Protein AF-A0A8H5FSC4-F1 (afdb_monomer_lite)

Structure (mmCIF, N/CA/C/O backbone):
data_AF-A0A8H5FSC4-F1
#
_entry.id   AF-A0A8H5FSC4-F1
#
loop_
_atom_site.group_PDB
_atom_site.id
_atom_site.type_symbol
_atom_site.label_atom_id
_atom_site.label_alt_id
_atom_site.label_comp_id
_atom_site.label_asym_id
_atom_site.label_entity_id
_atom_site.label_seq_id
_atom_site.pdbx_PDB_ins_code
_atom_site.Cartn_x
_atom_site.Cartn_y
_atom_site.Cartn_z
_atom_site.occupancy
_atom_site.B_iso_or_eq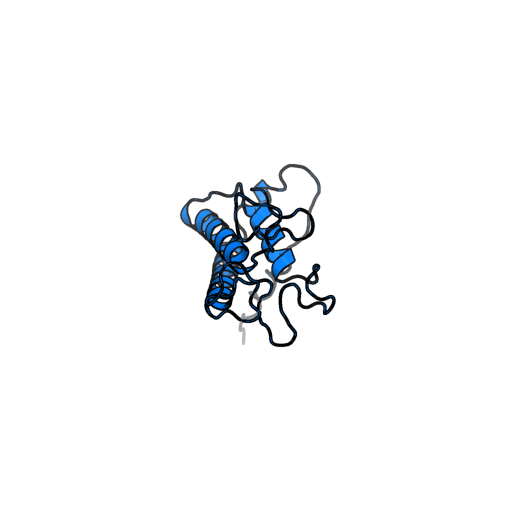uiv
_atom_site.auth_seq_id
_atom_site.auth_comp_id
_atom_site.auth_asym_id
_atom_site.auth_atom_id
_atom_site.pdbx_PDB_model_num
ATOM 1 N N . MET A 1 1 ? -10.936 9.834 -8.731 1.00 47.16 1 MET A N 1
ATOM 2 C CA . MET A 1 1 ? -11.364 8.908 -7.660 1.00 47.16 1 MET A CA 1
ATOM 3 C C . MET A 1 1 ? -11.523 9.732 -6.388 1.00 47.16 1 MET A C 1
ATOM 5 O O . MET A 1 1 ? -10.603 10.481 -6.087 1.00 47.16 1 MET A O 1
ATOM 9 N N . LEU A 1 2 ? -12.674 9.713 -5.711 1.00 47.75 2 LEU A N 1
ATOM 10 C CA . LEU A 1 2 ? -12.896 10.544 -4.516 1.00 47.75 2 LEU A CA 1
ATOM 11 C C . LEU A 1 2 ? -12.380 9.807 -3.271 1.00 47.75 2 LEU A C 1
ATOM 13 O O . LEU A 1 2 ? -13.142 9.157 -2.565 1.00 47.75 2 LEU A O 1
ATOM 17 N N . ALA A 1 3 ? -11.068 9.870 -3.049 1.00 55.78 3 ALA A N 1
ATOM 18 C CA . ALA A 1 3 ? -10.475 9.541 -1.757 1.00 55.78 3 ALA A CA 1
ATOM 19 C C . ALA A 1 3 ? -10.759 10.669 -0.748 1.00 55.78 3 ALA A C 1
ATOM 21 O O . ALA A 1 3 ? -10.923 11.833 -1.144 1.00 55.78 3 ALA A O 1
ATOM 22 N N . ASN A 1 4 ? -10.810 10.343 0.546 1.00 59.91 4 ASN A N 1
ATOM 23 C CA . ASN A 1 4 ? -10.900 11.351 1.599 1.00 59.91 4 ASN A CA 1
ATOM 24 C C . ASN A 1 4 ? -9.671 12.274 1.508 1.00 59.91 4 ASN A C 1
ATOM 26 O O . ASN A 1 4 ? -8.539 11.810 1.593 1.00 59.91 4 ASN A O 1
ATOM 30 N N . GLN A 1 5 ? -9.875 13.579 1.314 1.00 52.72 5 GLN A N 1
ATOM 31 C CA . GLN A 1 5 ? -8.787 14.535 1.052 1.00 52.72 5 GLN A CA 1
ATOM 32 C C . GLN A 1 5 ? -7.814 14.700 2.235 1.00 52.72 5 GLN A C 1
ATOM 34 O O . GLN A 1 5 ? -6.737 15.256 2.047 1.00 52.72 5 GLN A O 1
ATOM 39 N N . SER A 1 6 ? -8.181 14.232 3.435 1.00 57.38 6 SER A N 1
ATOM 40 C CA . SER A 1 6 ? -7.318 14.277 4.622 1.00 57.38 6 SER A CA 1
ATOM 41 C C . SER A 1 6 ? -6.468 13.021 4.820 1.00 57.38 6 SER A C 1
ATOM 43 O O . SER A 1 6 ? -5.474 13.112 5.524 1.00 57.38 6 SER A O 1
ATOM 45 N N . THR A 1 7 ? -6.855 11.866 4.267 1.00 63.81 7 THR A N 1
ATOM 46 C CA . THR A 1 7 ? -6.172 10.576 4.515 1.00 63.81 7 THR A CA 1
ATOM 47 C C . THR A 1 7 ? -5.904 9.769 3.248 1.00 63.81 7 THR A C 1
ATOM 49 O O . THR A 1 7 ? -5.376 8.673 3.328 1.00 63.81 7 THR A O 1
ATOM 52 N N . LEU A 1 8 ? -6.303 10.245 2.063 1.00 76.94 8 LEU A N 1
ATOM 53 C CA . LEU A 1 8 ? -6.155 9.563 0.765 1.00 76.94 8 LEU A CA 1
ATOM 54 C C . LEU A 1 8 ? -6.736 8.131 0.686 1.00 76.94 8 LEU A C 1
ATOM 56 O O . LEU A 1 8 ? -6.614 7.481 -0.352 1.00 76.94 8 LEU A O 1
ATOM 60 N N . LEU A 1 9 ? -7.427 7.667 1.729 1.00 81.50 9 LEU A N 1
ATOM 61 C CA . LEU A 1 9 ? -8.112 6.381 1.787 1.00 81.50 9 LEU A CA 1
ATOM 62 C C . LEU A 1 9 ? -9.486 6.456 1.113 1.00 81.50 9 LEU A C 1
ATOM 64 O O . LEU A 1 9 ? -10.156 7.499 1.125 1.00 81.50 9 LEU A O 1
ATOM 68 N N . PHE A 1 10 ? -9.932 5.332 0.553 1.00 81.19 10 PHE A N 1
ATOM 69 C CA . PHE A 1 10 ? -11.301 5.192 0.069 1.00 81.19 10 PHE A CA 1
ATOM 70 C C . PHE A 1 10 ? -12.287 5.061 1.228 1.00 81.19 10 PHE A C 1
ATOM 72 O O . PHE A 1 10 ? -11.966 4.434 2.235 1.00 81.19 10 PHE A O 1
ATOM 79 N N . PRO A 1 11 ? -13.496 5.629 1.097 1.00 80.31 11 PRO A N 1
ATOM 80 C CA . PRO A 1 11 ? -14.594 5.308 1.996 1.00 80.31 11 PRO A CA 1
ATOM 81 C C . PRO A 1 11 ? -15.012 3.843 1.809 1.00 80.31 11 PRO A C 1
ATOM 83 O O . PRO A 1 11 ? -14.971 3.328 0.689 1.00 80.31 11 PRO A O 1
ATOM 86 N N . ASN A 1 12 ? -15.469 3.195 2.882 1.00 81.44 12 ASN A N 1
ATOM 87 C CA . ASN A 1 12 ? -16.018 1.836 2.835 1.00 81.44 12 ASN A CA 1
ATOM 88 C C . ASN A 1 12 ? -17.132 1.701 1.777 1.00 81.44 12 ASN A C 1
ATOM 90 O O . ASN A 1 12 ? -17.203 0.719 1.042 1.00 81.44 12 ASN A O 1
ATOM 94 N N . TYR A 1 13 ? -17.973 2.729 1.644 1.00 77.81 13 TYR A N 1
ATOM 95 C CA . TYR A 1 13 ? -18.958 2.819 0.572 1.00 77.81 13 TYR A CA 1
ATOM 96 C C . TYR A 1 13 ? -18.542 3.884 -0.441 1.00 77.81 13 TYR A C 1
ATOM 98 O O . TYR A 1 13 ? -18.545 5.076 -0.146 1.00 77.81 13 TYR A O 1
ATOM 106 N N . ALA A 1 14 ? -18.273 3.470 -1.682 1.00 76.00 14 ALA A N 1
ATOM 107 C CA . ALA A 1 14 ? -17.855 4.376 -2.758 1.00 76.00 14 ALA A CA 1
ATOM 108 C C . ALA A 1 14 ? -18.859 5.511 -3.051 1.00 76.00 14 ALA A C 1
ATOM 110 O O . ALA A 1 14 ? -18.478 6.564 -3.561 1.00 76.00 14 ALA A O 1
ATOM 111 N N . SER A 1 15 ? -20.141 5.292 -2.744 1.00 78.31 15 SER A N 1
ATOM 112 C CA . SER A 1 15 ? -21.219 6.270 -2.909 1.00 78.31 15 SER A CA 1
ATOM 113 C C . SER A 1 15 ? -21.464 7.144 -1.678 1.00 78.31 15 SER A C 1
ATOM 115 O O . SER A 1 15 ? -22.203 8.118 -1.787 1.00 78.31 15 SER A O 1
ATOM 117 N N . ASP A 1 16 ? -20.895 6.800 -0.519 1.00 77.50 16 ASP A N 1
ATOM 118 C CA . ASP A 1 16 ? -21.114 7.515 0.738 1.00 77.50 16 ASP A CA 1
ATOM 119 C C . ASP A 1 16 ? -19.777 7.981 1.342 1.00 77.50 16 ASP A C 1
ATOM 121 O O . ASP A 1 16 ? -19.092 7.215 2.032 1.00 77.50 16 ASP A O 1
ATOM 125 N N . PRO A 1 17 ? -19.409 9.257 1.123 1.00 74.00 17 PRO A N 1
ATOM 126 C CA . PRO A 1 17 ? -18.154 9.815 1.611 1.00 74.00 17 PRO A CA 1
ATOM 127 C C . PRO A 1 17 ? -18.131 10.016 3.133 1.00 74.00 17 PRO A C 1
ATOM 129 O O . PRO A 1 17 ? -17.092 10.398 3.667 1.00 74.00 17 PRO A O 1
ATOM 132 N N . THR A 1 18 ? -19.254 9.803 3.831 1.00 77.44 18 THR A N 1
ATOM 133 C CA . THR A 1 18 ? -19.339 9.894 5.298 1.00 77.44 18 THR A CA 1
ATOM 134 C C . THR A 1 18 ? -19.047 8.567 5.991 1.00 77.44 18 THR A C 1
ATOM 136 O O . THR A 1 18 ? -18.850 8.533 7.207 1.00 77.44 18 THR A O 1
ATOM 139 N N . SER A 1 19 ? -18.990 7.477 5.222 1.00 79.06 19 SER A N 1
ATOM 140 C CA . SER A 1 19 ? -18.593 6.176 5.740 1.00 79.06 19 SER A CA 1
ATOM 141 C C . SER A 1 19 ? -17.125 6.164 6.166 1.00 79.06 19 SER A C 1
ATOM 143 O O . SER A 1 19 ? -16.305 6.953 5.690 1.00 79.06 19 SER A O 1
ATOM 145 N N . PHE A 1 20 ? -16.795 5.274 7.104 1.00 80.06 20 PHE A N 1
ATOM 146 C CA . PHE A 1 20 ? -15.436 5.182 7.623 1.00 80.06 20 PHE A CA 1
ATOM 147 C C . PHE A 1 20 ? -14.444 4.831 6.496 1.00 80.06 20 PHE A C 1
ATOM 149 O O . PHE A 1 20 ? -14.811 4.112 5.559 1.00 80.06 20 PHE A O 1
ATOM 156 N N . PRO A 1 21 ? -13.202 5.342 6.556 1.00 82.75 21 PRO A N 1
ATOM 157 C CA . PRO A 1 21 ? -12.191 5.004 5.567 1.00 82.75 21 PRO A CA 1
ATOM 158 C C . PRO A 1 21 ? -11.839 3.514 5.645 1.00 82.75 21 PRO A C 1
ATOM 160 O O . PRO A 1 21 ? -11.776 2.958 6.736 1.00 82.75 21 PRO A O 1
ATOM 163 N N . ASP A 1 22 ? -11.584 2.876 4.507 1.00 84.62 22 ASP A N 1
ATOM 164 C CA . ASP A 1 22 ? -11.129 1.490 4.416 1.00 84.62 22 ASP A CA 1
ATOM 165 C C . ASP A 1 22 ? -9.746 1.416 3.757 1.00 84.62 22 ASP A C 1
ATOM 167 O O . ASP A 1 22 ? -9.572 1.625 2.549 1.00 84.62 22 ASP A O 1
ATOM 171 N N . ALA A 1 23 ? -8.739 1.094 4.564 1.00 87.19 23 ALA A N 1
ATOM 172 C CA . ALA A 1 23 ? -7.370 0.939 4.101 1.00 87.19 23 ALA A CA 1
ATOM 173 C C . ALA A 1 23 ? -7.182 -0.330 3.253 1.00 87.19 23 ALA A C 1
ATOM 175 O O . ALA A 1 23 ? -6.324 -0.336 2.369 1.00 87.19 23 ALA A O 1
ATOM 176 N N . ALA A 1 24 ? -8.005 -1.370 3.446 1.00 89.00 24 ALA A N 1
ATOM 177 C CA . ALA A 1 24 ? -7.884 -2.631 2.714 1.00 89.00 24 ALA A CA 1
ATOM 178 C C . ALA A 1 24 ? -8.208 -2.455 1.221 1.00 89.00 24 ALA A C 1
ATOM 180 O O . ALA A 1 24 ? -7.373 -2.750 0.362 1.00 89.00 24 ALA A O 1
ATOM 181 N N . SER A 1 25 ? -9.376 -1.890 0.903 1.00 86.62 25 SER A N 1
ATOM 182 C CA . SER A 1 25 ? -9.759 -1.584 -0.483 1.00 86.62 25 SER A CA 1
ATOM 183 C C . SER A 1 25 ? -8.813 -0.572 -1.133 1.00 86.62 25 SER A C 1
ATOM 185 O O . SER A 1 25 ? -8.547 -0.637 -2.334 1.00 86.62 25 SER A O 1
ATOM 187 N N . THR A 1 26 ? -8.257 0.347 -0.340 1.00 89.12 26 THR A N 1
ATOM 188 C CA . THR A 1 26 ? -7.262 1.315 -0.816 1.00 89.12 26 THR A CA 1
ATOM 189 C C . THR A 1 26 ? -5.955 0.641 -1.217 1.00 89.12 26 THR A C 1
ATOM 191 O O . THR A 1 26 ? -5.450 0.906 -2.313 1.00 89.12 26 THR A O 1
ATOM 194 N N . ALA A 1 27 ? -5.449 -0.284 -0.399 1.00 89.88 27 ALA A N 1
ATOM 195 C CA . ALA A 1 27 ? -4.264 -1.063 -0.734 1.00 89.88 27 ALA A CA 1
ATOM 196 C C . ALA A 1 27 ? -4.477 -1.913 -1.997 1.00 89.88 27 ALA A C 1
ATOM 198 O O . ALA A 1 27 ? -3.630 -1.913 -2.896 1.00 89.88 27 ALA A O 1
ATOM 199 N N . LEU A 1 28 ? -5.644 -2.557 -2.112 1.00 90.81 28 LEU A N 1
ATOM 200 C CA . LEU A 1 28 ? -6.013 -3.352 -3.283 1.00 90.81 28 LEU A CA 1
ATOM 201 C C . LEU A 1 28 ? -6.027 -2.501 -4.564 1.00 90.81 28 LEU A C 1
ATOM 203 O O . LEU A 1 28 ? -5.375 -2.849 -5.548 1.00 90.81 28 LEU A O 1
ATOM 207 N N . MET A 1 29 ? -6.715 -1.354 -4.558 1.00 89.69 29 MET A N 1
ATOM 208 C CA . MET A 1 29 ? -6.784 -0.482 -5.737 1.00 89.69 29 MET A CA 1
ATOM 209 C C . MET A 1 29 ? -5.405 0.060 -6.123 1.00 89.69 29 MET A C 1
ATOM 211 O O . MET A 1 29 ? -5.060 0.038 -7.306 1.00 89.69 29 MET A O 1
ATOM 215 N N . ALA A 1 30 ? -4.577 0.460 -5.155 1.00 90.31 30 ALA A N 1
ATOM 216 C CA . ALA A 1 30 ? -3.201 0.865 -5.434 1.00 90.31 30 ALA A CA 1
ATOM 217 C C . ALA A 1 30 ? -2.385 -0.278 -6.072 1.00 90.31 30 ALA A C 1
ATOM 219 O O . ALA A 1 30 ? -1.692 -0.046 -7.064 1.00 90.31 30 ALA A O 1
ATOM 220 N N . SER A 1 31 ? -2.532 -1.521 -5.591 1.00 91.94 31 SER A N 1
ATOM 221 C CA . SER A 1 31 ? -1.858 -2.693 -6.172 1.00 91.94 31 SER A CA 1
ATOM 222 C C . SER A 1 31 ? -2.240 -2.899 -7.642 1.00 91.94 31 SER A C 1
ATOM 224 O O . SER A 1 31 ? -1.376 -3.122 -8.496 1.00 91.94 31 SER A O 1
ATOM 226 N N . THR A 1 32 ? -3.527 -2.743 -7.977 1.00 92.06 32 THR A N 1
ATOM 227 C CA . THR A 1 32 ? -3.982 -2.872 -9.371 1.00 92.06 32 THR A CA 1
ATOM 228 C C . THR A 1 32 ? -3.356 -1.830 -10.294 1.00 92.06 32 THR A C 1
ATOM 230 O O . THR A 1 32 ? -3.037 -2.161 -11.435 1.00 92.06 32 THR A O 1
ATOM 233 N N . VAL A 1 33 ? -3.109 -0.606 -9.815 1.00 91.12 33 VAL A N 1
ATOM 234 C CA . VAL A 1 33 ? -2.459 0.445 -10.610 1.00 91.12 33 VAL A CA 1
ATOM 235 C C . VAL A 1 33 ? -1.005 0.082 -10.918 1.00 91.12 33 VAL A C 1
ATOM 237 O O . VAL A 1 33 ? -0.607 0.176 -12.080 1.00 91.12 33 VAL A O 1
ATOM 240 N N . TYR A 1 34 ? -0.236 -0.415 -9.941 1.00 89.44 34 TYR A N 1
ATOM 241 C CA . TYR A 1 34 ? 1.136 -0.887 -10.194 1.00 89.44 34 TYR A CA 1
ATOM 242 C C . TYR A 1 34 ? 1.165 -2.063 -11.174 1.00 89.44 34 TYR A C 1
ATOM 244 O O . TYR A 1 34 ? 1.975 -2.089 -12.102 1.00 89.44 34 TYR A O 1
ATOM 252 N N . ARG A 1 35 ? 0.232 -3.015 -11.045 1.00 90.81 35 ARG A N 1
ATOM 253 C CA . ARG A 1 35 ? 0.140 -4.126 -12.004 1.00 90.81 35 ARG A CA 1
ATOM 254 C C . ARG A 1 35 ? -0.270 -3.672 -13.403 1.00 90.81 35 ARG A C 1
ATOM 256 O O . ARG A 1 35 ? 0.255 -4.196 -14.381 1.00 90.81 35 ARG A O 1
ATOM 263 N N . LEU A 1 36 ? -1.177 -2.704 -13.528 1.00 89.38 36 LEU A N 1
ATOM 264 C CA . LEU A 1 36 ? -1.553 -2.129 -14.824 1.00 89.38 36 LEU A CA 1
ATOM 265 C C . LEU A 1 36 ? -0.383 -1.390 -15.478 1.00 89.38 36 LEU A C 1
ATOM 267 O O . LEU A 1 36 ? -0.190 -1.518 -16.688 1.00 89.38 36 LEU A O 1
ATOM 271 N N . ALA A 1 37 ? 0.417 -0.682 -14.684 1.00 88.50 37 ALA A N 1
ATOM 272 C CA . ALA A 1 37 ? 1.640 -0.040 -15.141 1.00 88.50 37 ALA A CA 1
ATOM 273 C C . ALA A 1 37 ? 2.633 -1.070 -15.708 1.00 88.50 37 ALA A C 1
ATOM 275 O O . ALA A 1 37 ? 3.152 -0.881 -16.802 1.00 88.50 37 ALA A O 1
ATOM 276 N N . LEU A 1 38 ? 2.820 -2.206 -15.030 1.00 86.94 38 LEU A N 1
ATOM 277 C CA . LEU A 1 38 ? 3.711 -3.282 -15.483 1.00 86.94 38 LEU A CA 1
ATOM 278 C C . LEU A 1 38 ? 3.195 -4.061 -16.702 1.00 86.94 38 LEU A C 1
ATOM 280 O O . LEU A 1 38 ? 3.976 -4.427 -17.576 1.00 86.94 38 LEU A O 1
ATOM 284 N N . LEU A 1 39 ? 1.895 -4.361 -16.750 1.00 88.94 39 LEU A N 1
ATOM 285 C CA . LEU A 1 39 ? 1.320 -5.258 -17.761 1.00 88.94 39 LEU A CA 1
ATOM 286 C C . LEU A 1 39 ? 0.908 -4.550 -19.050 1.00 88.94 39 LEU A C 1
ATOM 288 O O . LEU A 1 39 ? 0.795 -5.195 -20.093 1.00 88.94 39 LEU A O 1
ATOM 292 N N . ARG A 1 40 ? 0.556 -3.267 -18.964 1.00 87.50 40 ARG A N 1
ATOM 293 C CA . ARG A 1 40 ? -0.069 -2.522 -20.064 1.00 87.50 40 ARG A CA 1
ATOM 294 C C . ARG A 1 40 ? 0.606 -1.189 -20.354 1.00 87.50 40 ARG A C 1
ATOM 296 O O . ARG A 1 40 ? 0.107 -0.470 -21.215 1.00 87.50 40 ARG A O 1
ATOM 303 N N . ASP A 1 41 ? 1.687 -0.862 -19.646 1.00 83.88 41 ASP A N 1
ATOM 304 C CA . ASP A 1 41 ? 2.385 0.420 -19.757 1.00 83.88 41 ASP A CA 1
ATOM 305 C C . ASP A 1 41 ? 1.424 1.622 -19.610 1.00 83.88 41 ASP A C 1
ATOM 307 O O . ASP A 1 41 ? 1.507 2.618 -20.333 1.00 83.88 41 ASP A O 1
ATOM 311 N N . VAL A 1 42 ? 0.463 1.523 -18.679 1.00 85.31 42 VAL A N 1
ATOM 312 C CA . VAL A 1 42 ? -0.495 2.595 -18.363 1.00 85.31 42 VAL A CA 1
ATOM 313 C C . VAL A 1 42 ? -0.092 3.280 -17.060 1.00 85.31 42 VAL A C 1
ATOM 315 O O . VAL A 1 42 ? -0.212 2.703 -15.985 1.00 85.31 42 VAL A O 1
ATOM 318 N N . TRP A 1 43 ? 0.329 4.542 -17.157 1.00 83.81 43 TRP A N 1
ATOM 319 C CA . TRP A 1 43 ? 0.944 5.283 -16.041 1.00 83.81 43 TRP A CA 1
ATOM 320 C C . TRP A 1 43 ? 0.068 6.395 -15.454 1.00 83.81 43 TRP A C 1
ATOM 322 O O . TRP A 1 43 ? 0.486 7.075 -14.524 1.00 83.81 43 TRP A O 1
ATOM 332 N N . HIS A 1 44 ? -1.126 6.627 -16.007 1.00 84.81 44 HIS A N 1
ATOM 333 C CA . HIS A 1 44 ? -1.914 7.831 -15.715 1.00 84.81 44 HIS A CA 1
ATOM 334 C C . HIS A 1 44 ? -2.238 8.019 -14.223 1.00 84.81 44 HIS A C 1
ATOM 336 O O . HIS A 1 44 ? -2.176 9.141 -13.739 1.00 84.81 44 HIS A O 1
ATOM 342 N N . TRP A 1 45 ? -2.532 6.926 -13.512 1.00 85.38 45 TRP A N 1
ATOM 343 C CA . TRP A 1 45 ? -2.908 6.929 -12.090 1.00 85.38 45 TRP A CA 1
ATOM 344 C C . TRP A 1 45 ? -1.761 6.543 -11.147 1.00 85.38 45 TRP A C 1
ATOM 346 O O . TRP A 1 45 ? -1.965 6.349 -9.949 1.00 85.38 45 TRP A O 1
ATOM 356 N N . LEU A 1 46 ? -0.553 6.377 -11.691 1.00 86.69 46 LEU A N 1
ATOM 357 C CA . LEU A 1 46 ? 0.630 5.983 -10.932 1.00 86.69 46 LEU A CA 1
ATOM 358 C C . LEU A 1 46 ? 1.006 7.013 -9.846 1.00 86.69 46 LEU A C 1
ATOM 360 O O . LEU A 1 46 ? 1.305 6.592 -8.728 1.00 86.69 46 LEU A O 1
ATOM 364 N N . PRO A 1 47 ? 0.933 8.341 -10.093 1.00 85.56 47 PRO A N 1
ATOM 365 C CA . PRO A 1 47 ? 1.216 9.333 -9.053 1.00 85.56 47 PRO A CA 1
ATOM 366 C C . PRO A 1 47 ? 0.250 9.249 -7.866 1.00 85.56 47 PRO A C 1
ATOM 368 O O . PRO A 1 47 ? 0.644 9.465 -6.723 1.00 85.56 47 PRO A O 1
ATOM 371 N N . GLU A 1 48 ? -1.021 8.941 -8.116 1.00 83.88 48 GLU A N 1
ATOM 372 C CA . GLU A 1 48 ? -2.028 8.734 -7.076 1.00 83.88 48 GLU A CA 1
ATOM 373 C C . GLU A 1 48 ? -1.735 7.469 -6.264 1.00 83.88 48 GLU A C 1
ATOM 375 O O . GLU A 1 48 ? -1.843 7.501 -5.038 1.00 83.88 48 GLU A O 1
ATOM 380 N N . ALA A 1 49 ? -1.308 6.385 -6.918 1.00 86.69 49 ALA A N 1
ATOM 381 C CA . ALA A 1 49 ? -0.922 5.147 -6.241 1.00 86.69 49 ALA A CA 1
ATOM 382 C C . ALA A 1 49 ? 0.317 5.324 -5.341 1.00 86.69 49 ALA A C 1
ATOM 384 O O . ALA A 1 49 ? 0.360 4.758 -4.247 1.00 86.69 49 ALA A O 1
ATOM 385 N N . GLU A 1 50 ? 1.295 6.141 -5.748 1.00 86.75 50 GLU A N 1
ATOM 386 C CA . GLU A 1 50 ? 2.452 6.483 -4.903 1.00 86.75 50 GLU A CA 1
ATOM 387 C C . GLU A 1 50 ? 2.046 7.330 -3.692 1.00 86.75 50 GLU A C 1
ATOM 389 O O . GLU A 1 50 ? 2.505 7.062 -2.583 1.00 86.75 50 GLU A O 1
ATOM 394 N N . LYS A 1 51 ? 1.132 8.297 -3.857 1.00 84.25 51 LYS A N 1
ATOM 395 C CA . LYS A 1 51 ? 0.603 9.084 -2.726 1.00 84.25 51 LYS A CA 1
ATOM 396 C C . LYS A 1 51 ? -0.121 8.199 -1.712 1.00 84.25 51 LYS A C 1
ATOM 398 O O . LYS A 1 51 ? 0.119 8.326 -0.518 1.00 84.25 51 LYS A O 1
ATOM 403 N N . VAL A 1 52 ? -0.966 7.283 -2.188 1.00 86.81 52 VAL A N 1
ATOM 404 C CA . VAL A 1 52 ? -1.675 6.315 -1.337 1.00 86.81 52 VAL A CA 1
ATOM 405 C C . VAL A 1 52 ? -0.694 5.421 -0.586 1.00 86.81 52 VAL A C 1
ATOM 407 O O . VAL A 1 52 ? -0.826 5.245 0.620 1.00 86.81 52 VAL A O 1
ATOM 410 N N . ARG A 1 53 ? 0.310 4.869 -1.275 1.00 85.88 53 ARG A N 1
ATOM 411 C CA . ARG A 1 53 ? 1.336 4.037 -0.636 1.00 85.88 53 ARG A CA 1
ATOM 412 C C . ARG A 1 53 ? 2.130 4.843 0.399 1.00 85.88 53 ARG A C 1
ATOM 414 O O . ARG A 1 53 ? 2.393 4.344 1.488 1.00 85.88 53 ARG A O 1
ATOM 421 N N . GLY A 1 54 ? 2.482 6.086 0.074 1.00 84.31 54 GLY A N 1
ATOM 422 C CA . GLY A 1 54 ? 3.137 7.014 0.991 1.00 84.31 54 GLY A CA 1
ATOM 423 C C . GLY A 1 54 ? 2.307 7.306 2.241 1.00 84.31 54 GLY A C 1
ATOM 424 O O . GLY A 1 54 ? 2.877 7.392 3.318 1.00 84.31 54 GLY A O 1
ATOM 425 N N . GLU A 1 55 ? 0.983 7.387 2.129 1.00 82.56 55 GLU A N 1
ATOM 426 C CA . GLU A 1 55 ? 0.101 7.572 3.288 1.00 82.56 55 GLU A CA 1
ATOM 427 C C . GLU A 1 55 ? -0.078 6.275 4.0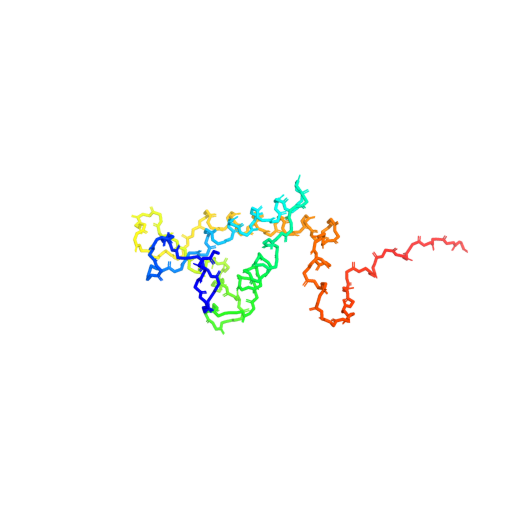95 1.00 82.56 55 GLU A C 1
ATOM 429 O O . GLU A 1 55 ? -0.008 6.295 5.319 1.00 82.56 55 GLU A O 1
ATOM 434 N N . LEU A 1 56 ? -0.230 5.125 3.423 1.00 84.75 56 LEU A N 1
ATOM 435 C CA . LEU A 1 56 ? -0.372 3.813 4.071 1.00 84.75 56 LEU A CA 1
ATOM 436 C C . LEU A 1 56 ? 0.865 3.426 4.891 1.00 84.75 56 LEU A C 1
ATOM 438 O O . LEU A 1 56 ? 0.726 2.986 6.030 1.00 84.75 56 LEU A O 1
ATOM 442 N N . PHE A 1 57 ? 2.059 3.582 4.312 1.00 81.81 57 PHE A N 1
ATOM 443 C CA . PHE A 1 57 ? 3.323 3.114 4.896 1.00 81.81 57 PHE A CA 1
ATOM 444 C C . PHE A 1 57 ? 4.220 4.229 5.445 1.00 81.81 57 PHE A C 1
ATOM 446 O O . PHE A 1 57 ? 5.224 3.937 6.092 1.00 81.81 57 PHE A O 1
ATOM 453 N N . GLY A 1 58 ? 3.938 5.492 5.131 1.00 72.44 58 GLY A N 1
ATOM 454 C CA . GLY A 1 58 ? 4.717 6.622 5.631 1.00 72.44 58 GLY A CA 1
ATOM 455 C C . GLY A 1 58 ? 4.285 7.039 7.028 1.00 72.44 58 GLY A C 1
ATOM 456 O O . GLY A 1 58 ? 3.301 6.560 7.573 1.00 72.44 58 GLY A O 1
ATOM 457 N N . SER A 1 59 ? 4.993 8.007 7.600 1.00 57.50 59 SER A N 1
ATOM 458 C CA . SER A 1 59 ? 4.668 8.611 8.897 1.00 57.50 59 SER A CA 1
ATOM 459 C C . SER A 1 59 ? 3.463 9.572 8.833 1.00 57.50 59 SER A C 1
ATOM 461 O O . SER A 1 59 ? 3.438 10.570 9.557 1.00 57.50 59 SER A O 1
ATOM 463 N N . GLY A 1 60 ? 2.531 9.326 7.904 1.00 54.03 60 GLY A N 1
ATOM 464 C CA . GLY A 1 60 ? 1.266 10.043 7.738 1.00 54.03 60 GLY A CA 1
ATOM 465 C C . GLY A 1 60 ? 0.277 9.703 8.849 1.00 54.03 60 GLY A C 1
ATOM 466 O O . GLY A 1 60 ? 0.615 8.995 9.794 1.00 54.03 60 GLY A O 1
ATOM 467 N N . GLN A 1 61 ? -0.933 10.244 8.763 1.00 51.94 61 GLN A N 1
ATOM 468 C CA . GLN A 1 61 ? -1.873 10.544 9.854 1.00 51.94 61 GLN A CA 1
ATOM 469 C C . GLN A 1 61 ? -2.529 9.313 10.521 1.00 51.94 61 GLN A C 1
ATOM 471 O O . GLN A 1 61 ? -3.656 9.391 11.005 1.00 51.94 61 GLN A O 1
ATOM 476 N N . GLY A 1 62 ? -1.853 8.166 10.554 1.00 50.12 62 GLY A N 1
ATOM 477 C CA . GLY A 1 62 ? -2.242 7.009 11.341 1.00 50.12 62 GLY A CA 1
ATOM 478 C C . GLY A 1 62 ? -1.636 7.068 12.746 1.00 50.12 62 GLY A C 1
ATOM 479 O O . GLY A 1 62 ? -0.422 7.056 12.950 1.00 50.12 62 GLY A O 1
ATOM 480 N N . ASP A 1 63 ? -2.529 7.213 13.721 1.00 51.06 63 ASP A N 1
ATOM 481 C CA . ASP A 1 63 ? -2.330 6.994 15.160 1.00 51.06 63 ASP A CA 1
ATOM 482 C C . ASP A 1 63 ? -1.227 7.807 15.881 1.00 51.06 63 ASP A C 1
ATOM 484 O O . ASP A 1 63 ? -0.980 7.611 17.066 1.00 51.06 63 ASP A O 1
ATOM 488 N N . GLY A 1 64 ? -0.546 8.743 15.206 1.00 53.81 64 GLY A N 1
ATOM 489 C CA . GLY A 1 64 ? 0.487 9.605 15.809 1.00 53.81 64 GLY A CA 1
ATOM 490 C C . GLY A 1 64 ? 1.772 8.878 16.237 1.00 53.81 64 GLY A C 1
ATOM 491 O O . GLY A 1 64 ? 2.690 9.515 16.750 1.00 53.81 64 GLY A O 1
ATOM 492 N N . ASN A 1 65 ? 1.862 7.568 15.988 1.00 56.06 65 ASN A N 1
ATOM 493 C CA . ASN A 1 65 ? 2.956 6.693 16.418 1.00 56.06 65 ASN A CA 1
ATOM 494 C C . ASN A 1 65 ? 4.099 6.575 15.391 1.00 56.06 65 ASN A C 1
ATOM 496 O O . ASN A 1 65 ? 5.060 5.848 15.622 1.00 56.06 65 ASN A O 1
ATOM 500 N N . GLY A 1 66 ? 4.012 7.275 14.254 1.00 59.19 66 GLY A N 1
ATOM 501 C CA . GLY A 1 66 ? 5.020 7.222 13.187 1.00 59.19 66 GLY A CA 1
ATOM 502 C C . GLY A 1 66 ? 4.978 5.952 12.325 1.00 59.19 66 GLY A C 1
ATOM 503 O O . GLY A 1 66 ? 5.787 5.831 11.410 1.00 59.19 66 GLY A O 1
ATOM 504 N N . ASN A 1 67 ? 4.020 5.053 12.574 1.00 62.03 67 ASN A N 1
ATOM 505 C CA . ASN A 1 67 ? 3.853 3.774 11.874 1.00 62.03 67 ASN A CA 1
ATOM 506 C C . ASN A 1 67 ? 2.859 3.839 10.694 1.00 62.03 67 ASN A C 1
ATOM 508 O O . ASN A 1 67 ? 2.470 2.799 10.166 1.00 62.03 67 ASN A O 1
ATOM 512 N N . GLY A 1 68 ? 2.423 5.034 10.284 1.00 76.00 68 GLY A N 1
ATOM 513 C CA . GLY A 1 68 ? 1.382 5.194 9.266 1.00 76.00 68 GLY A CA 1
ATOM 514 C C . GLY A 1 68 ? 0.073 4.541 9.690 1.00 76.00 68 GLY A C 1
ATOM 515 O O . GLY A 1 68 ? -0.283 4.558 10.865 1.00 76.00 68 GLY A O 1
ATOM 516 N N . HIS A 1 69 ? -0.626 3.911 8.745 1.00 83.62 69 HIS A N 1
ATOM 517 C CA . HIS A 1 69 ? -1.899 3.217 8.971 1.00 83.62 69 HIS A CA 1
ATOM 518 C C . HIS A 1 69 ? -1.757 1.847 9.660 1.00 83.62 69 HIS A C 1
ATOM 520 O O . HIS A 1 69 ? -2.623 0.987 9.512 1.00 83.62 69 HIS A O 1
ATOM 526 N N . PHE A 1 70 ? -0.681 1.621 10.413 1.00 84.88 70 PHE A N 1
ATOM 527 C CA . PHE A 1 70 ? -0.437 0.376 11.133 1.00 84.88 70 PHE A CA 1
ATOM 528 C C . PHE A 1 70 ? -0.415 0.607 12.645 1.00 84.88 70 PHE A C 1
ATOM 530 O O . PHE A 1 70 ? 0.243 1.526 13.136 1.00 84.88 70 PHE A O 1
ATOM 537 N N . ASP A 1 71 ? -1.109 -0.253 13.392 1.00 82.44 71 ASP A N 1
ATOM 538 C CA . ASP A 1 71 ? -1.043 -0.250 14.854 1.00 82.44 71 ASP A CA 1
ATOM 539 C C . ASP A 1 71 ? 0.345 -0.704 15.360 1.00 82.44 71 ASP A C 1
ATOM 541 O O . ASP A 1 71 ? 1.220 -1.130 14.598 1.00 82.44 71 ASP A O 1
ATOM 545 N N . SER A 1 72 ? 0.568 -0.644 16.675 1.00 81.31 72 SER A N 1
ATOM 546 C CA . SER A 1 72 ? 1.838 -1.070 17.289 1.00 81.31 72 SER A CA 1
ATOM 547 C C . SER A 1 72 ? 2.196 -2.542 17.042 1.00 81.31 72 SER A C 1
ATOM 549 O O . SER A 1 72 ? 3.348 -2.931 17.219 1.00 81.31 72 SER A O 1
ATOM 551 N N . ASN A 1 73 ? 1.218 -3.364 16.665 1.00 81.81 73 ASN A N 1
ATOM 552 C CA . ASN A 1 73 ? 1.373 -4.787 16.388 1.00 81.81 73 ASN A CA 1
ATOM 553 C C . ASN A 1 73 ? 1.488 -5.071 14.877 1.00 81.81 73 ASN A C 1
ATOM 555 O O . ASN A 1 73 ? 1.586 -6.235 14.488 1.00 81.81 73 ASN A O 1
ATOM 559 N N . GLY A 1 74 ? 1.474 -4.034 14.030 1.00 81.06 74 GLY A N 1
ATOM 560 C CA . GLY A 1 74 ? 1.553 -4.146 12.575 1.00 81.06 74 GLY A CA 1
ATOM 561 C C . GLY A 1 74 ? 0.217 -4.441 11.886 1.00 81.06 74 GLY A C 1
ATOM 562 O O . GLY A 1 74 ? 0.210 -4.864 10.729 1.00 81.06 74 GLY A O 1
ATOM 563 N N . TRP A 1 75 ? -0.923 -4.245 12.553 1.00 85.94 75 TRP A N 1
ATOM 564 C CA . TRP A 1 75 ? -2.235 -4.376 11.918 1.00 85.94 75 TRP A CA 1
ATOM 565 C C . TRP A 1 75 ? -2.608 -3.132 11.130 1.00 85.94 75 TRP A C 1
ATOM 567 O O . TRP A 1 75 ? -2.627 -2.038 11.684 1.00 85.94 75 TRP A O 1
ATOM 577 N N . LEU A 1 76 ? -2.962 -3.316 9.855 1.00 86.56 76 LEU A N 1
ATOM 578 C CA . LEU A 1 76 ? -3.513 -2.244 9.035 1.00 86.56 76 LEU A CA 1
ATOM 579 C C . LEU A 1 76 ? -4.843 -1.754 9.622 1.00 86.56 76 LEU A C 1
ATOM 581 O O . LEU A 1 76 ? -5.744 -2.558 9.876 1.00 86.56 76 LEU A O 1
ATOM 585 N N . GLN A 1 77 ? -4.981 -0.441 9.777 1.00 85.00 77 GLN A N 1
ATOM 586 C CA . GLN A 1 77 ? -6.194 0.238 10.205 1.00 85.00 77 GLN A CA 1
ATOM 587 C C . GLN A 1 77 ? -6.360 1.579 9.480 1.00 85.00 77 GLN A C 1
ATOM 589 O O . GLN A 1 77 ? -5.386 2.304 9.271 1.00 85.00 77 GLN A O 1
ATOM 594 N N . PRO A 1 78 ? -7.595 1.985 9.152 1.00 83.94 78 PRO A N 1
ATOM 595 C CA . PRO A 1 78 ? -8.883 1.327 9.421 1.00 83.94 78 PRO A CA 1
ATOM 596 C C . PRO A 1 78 ? -9.217 0.177 8.449 1.00 83.94 78 PRO A C 1
ATOM 598 O O . PRO A 1 78 ? -8.879 0.249 7.273 1.00 83.94 78 PRO A O 1
ATOM 601 N N . VAL A 1 79 ? -9.916 -0.867 8.916 1.00 84.38 79 VAL A N 1
ATOM 602 C CA . VAL A 1 79 ? -10.400 -1.990 8.078 1.00 84.38 79 VAL A CA 1
ATOM 603 C C . VAL A 1 79 ? -11.865 -2.307 8.371 1.00 84.38 79 VAL A C 1
ATOM 605 O O . VAL A 1 79 ? -12.364 -1.983 9.445 1.00 84.38 79 VAL A O 1
ATOM 608 N N . VAL A 1 80 ? -12.575 -2.947 7.441 1.00 84.94 80 VAL A N 1
ATOM 609 C CA . VAL A 1 80 ? -13.970 -3.390 7.645 1.00 84.94 80 VAL A CA 1
ATOM 610 C C . VAL A 1 80 ? -14.037 -4.594 8.591 1.00 84.94 80 VAL A C 1
ATOM 612 O O . VAL A 1 80 ? -13.197 -5.491 8.524 1.00 84.94 80 VAL A O 1
ATOM 615 N N . ASN A 1 81 ? -15.047 -4.650 9.465 1.00 81.06 81 ASN A N 1
ATOM 616 C CA . ASN A 1 81 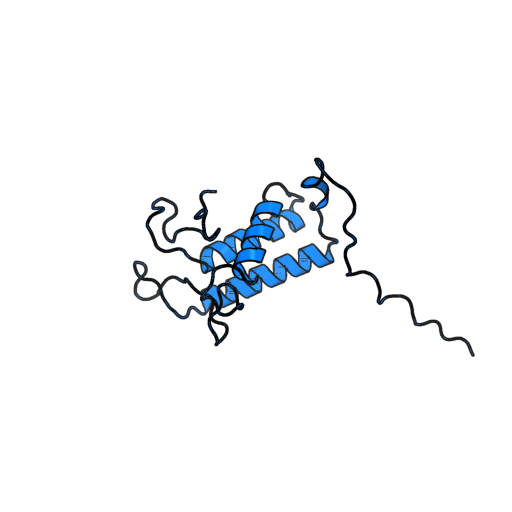? -15.313 -5.829 10.291 1.00 81.06 81 ASN A CA 1
ATOM 617 C C . ASN A 1 81 ? -16.042 -6.924 9.472 1.00 81.06 81 ASN A C 1
ATOM 619 O O . ASN A 1 81 ? -17.181 -6.698 9.053 1.00 81.06 81 ASN A O 1
ATOM 623 N N . PRO A 1 82 ? -15.466 -8.134 9.300 1.00 74.75 82 PRO A N 1
ATOM 624 C CA . PRO A 1 82 ? -16.083 -9.208 8.510 1.00 74.75 82 PRO A CA 1
ATOM 625 C C . PRO A 1 82 ? -17.416 -9.719 9.067 1.00 74.75 82 PRO A C 1
ATOM 627 O O . PRO A 1 82 ? -18.249 -10.223 8.322 1.00 74.75 82 PRO A O 1
ATOM 630 N N . ASN A 1 83 ? -17.630 -9.591 10.379 1.00 77.69 83 ASN A N 1
ATOM 631 C CA . ASN A 1 83 ? -18.865 -10.019 11.037 1.00 77.69 83 ASN A CA 1
ATOM 632 C C . ASN A 1 83 ? -19.912 -8.891 11.108 1.00 77.69 83 ASN A C 1
ATOM 634 O O . ASN A 1 83 ? -21.053 -9.140 11.494 1.00 77.69 83 ASN A O 1
ATOM 638 N N . ALA A 1 84 ? -19.531 -7.653 10.764 1.00 78.94 84 ALA A N 1
ATOM 639 C CA . ALA A 1 84 ? -20.391 -6.473 10.807 1.00 78.94 84 ALA A CA 1
ATOM 640 C C . ALA A 1 84 ? -19.891 -5.383 9.837 1.00 78.94 84 ALA A C 1
ATOM 642 O O . ALA A 1 84 ? -19.234 -4.429 10.240 1.00 78.94 84 ALA A O 1
ATOM 643 N N . TYR A 1 85 ? -20.254 -5.489 8.558 1.00 75.69 85 TYR A N 1
ATOM 644 C CA . TYR A 1 85 ? -19.732 -4.658 7.454 1.00 75.69 85 TYR A CA 1
ATOM 645 C C . TYR A 1 85 ? -20.018 -3.146 7.566 1.00 75.69 85 TYR A C 1
ATOM 647 O O . TYR A 1 85 ? -19.472 -2.335 6.819 1.00 75.69 85 TYR A O 1
ATOM 655 N N . THR A 1 86 ? -20.910 -2.749 8.476 1.00 78.19 86 THR A N 1
ATOM 656 C CA . THR A 1 86 ? -21.217 -1.345 8.787 1.00 78.19 86 THR A CA 1
ATOM 657 C C . THR A 1 86 ? -20.292 -0.753 9.849 1.00 78.19 86 THR A C 1
ATOM 659 O O . THR A 1 86 ? -20.349 0.449 10.096 1.00 78.19 86 THR A O 1
ATOM 662 N N . GLN A 1 87 ? -19.449 -1.575 10.475 1.00 78.56 87 GLN A N 1
ATOM 663 C CA . GLN A 1 87 ? -18.536 -1.180 11.537 1.00 78.56 87 GLN A CA 1
ATOM 664 C C . GLN A 1 87 ? -17.081 -1.366 11.110 1.00 78.56 87 GLN A C 1
ATOM 666 O O . GLN A 1 87 ? -16.723 -2.311 10.402 1.00 78.56 87 GLN A O 1
ATOM 671 N N . GLN A 1 88 ? -16.234 -0.470 11.605 1.00 80.50 88 GLN A N 1
ATOM 672 C CA . GLN A 1 88 ? -14.792 -0.601 11.489 1.00 80.50 88 GLN A CA 1
ATOM 673 C C . GLN A 1 88 ? -14.305 -1.746 12.392 1.00 80.50 88 GLN A C 1
ATOM 675 O O . GLN A 1 88 ? -14.655 -1.827 13.570 1.00 80.50 88 GLN A O 1
ATOM 680 N N . GLY A 1 89 ? -13.511 -2.645 11.825 1.00 80.81 89 GLY A N 1
ATOM 681 C CA . GLY A 1 89 ? -12.762 -3.679 12.524 1.00 80.81 89 GLY A CA 1
ATOM 682 C C . GLY A 1 89 ? -11.341 -3.228 12.866 1.00 80.81 89 GLY A C 1
ATOM 683 O O . GLY A 1 89 ? -10.834 -2.232 12.351 1.00 80.81 89 GLY A O 1
ATOM 684 N N . SER A 1 90 ? -10.690 -3.990 13.742 1.00 77.94 90 SER A N 1
ATOM 685 C CA . SER A 1 90 ? -9.315 -3.737 14.192 1.00 77.94 90 SER A CA 1
ATOM 686 C C . SER A 1 90 ? -8.285 -4.689 13.583 1.00 77.94 90 SER A C 1
ATOM 688 O O . SER A 1 90 ? -7.099 -4.372 13.546 1.00 77.94 90 SER A O 1
ATOM 690 N N . GLN A 1 91 ? -8.717 -5.865 13.123 1.00 83.19 91 GLN A N 1
ATOM 691 C CA . GLN A 1 91 ? -7.848 -6.913 12.598 1.00 83.19 91 GLN A CA 1
ATOM 692 C C . GLN A 1 91 ? -8.541 -7.604 11.427 1.00 83.19 91 GLN A C 1
ATOM 694 O O . GLN A 1 91 ? -9.663 -8.092 11.562 1.00 83.19 91 GLN A O 1
ATOM 699 N N . SER A 1 92 ? -7.864 -7.659 10.282 1.00 85.31 92 SER A N 1
ATOM 700 C CA . SER A 1 92 ? -8.350 -8.359 9.096 1.00 85.31 92 SER A CA 1
ATOM 701 C C . SER A 1 92 ? -7.192 -9.097 8.416 1.00 85.31 92 SER A C 1
ATOM 703 O O . SER A 1 92 ? -6.260 -8.450 7.930 1.00 85.31 92 SER A O 1
ATOM 705 N N . PRO A 1 93 ? -7.221 -10.444 8.369 1.00 84.38 93 PRO A N 1
ATOM 706 C CA . PRO A 1 93 ? -6.243 -11.230 7.615 1.00 84.38 93 PRO A CA 1
ATOM 707 C C . PRO A 1 93 ? -6.250 -10.902 6.116 1.00 84.38 93 PRO A C 1
ATOM 709 O O . PRO A 1 93 ? -5.212 -10.949 5.464 1.00 84.38 93 PRO A O 1
ATOM 712 N N . GLU A 1 94 ? -7.412 -10.536 5.576 1.00 84.69 94 GLU A N 1
ATOM 713 C CA . GLU A 1 94 ? -7.576 -10.142 4.177 1.00 84.69 94 GLU A CA 1
ATOM 714 C C . GLU A 1 94 ? -6.882 -8.807 3.885 1.00 84.69 94 GLU A C 1
ATOM 716 O O . GLU A 1 94 ? -6.128 -8.694 2.921 1.00 84.69 94 GLU A O 1
ATOM 721 N N . ALA A 1 95 ? -7.037 -7.822 4.776 1.00 87.44 95 ALA A N 1
ATOM 722 C CA . ALA A 1 95 ? -6.354 -6.539 4.641 1.00 87.44 95 ALA A CA 1
ATOM 723 C C . ALA A 1 95 ? -4.825 -6.699 4.624 1.00 87.44 95 ALA A C 1
ATOM 725 O O . ALA A 1 95 ? -4.140 -6.044 3.842 1.00 87.44 95 ALA A O 1
ATOM 726 N N . GLN A 1 96 ? -4.289 -7.615 5.437 1.00 90.50 96 GLN A N 1
ATOM 727 C CA . GLN A 1 96 ? -2.858 -7.932 5.436 1.00 90.50 96 GLN A CA 1
ATOM 728 C C . GLN A 1 96 ? -2.394 -8.551 4.115 1.00 90.50 96 GLN A C 1
ATOM 730 O O . GLN A 1 96 ? -1.321 -8.211 3.616 1.00 90.50 96 GLN A O 1
ATOM 735 N N . ALA A 1 97 ? -3.207 -9.420 3.508 1.00 90.88 97 ALA A N 1
ATOM 736 C CA . ALA A 1 97 ? -2.896 -9.974 2.196 1.00 90.88 97 ALA A CA 1
ATOM 737 C C . ALA A 1 97 ? -2.811 -8.871 1.128 1.00 90.88 97 ALA A C 1
ATOM 739 O O . ALA A 1 97 ? -1.863 -8.861 0.346 1.00 90.88 97 ALA A O 1
ATOM 740 N N . PHE A 1 98 ? -3.729 -7.898 1.141 1.00 91.62 98 PHE A N 1
ATOM 741 C CA . PHE A 1 98 ? -3.702 -6.772 0.197 1.00 91.62 98 PHE A CA 1
ATOM 742 C C . PHE A 1 98 ? -2.524 -5.821 0.423 1.00 91.62 98 PHE A C 1
ATOM 744 O O . PHE A 1 98 ? -1.973 -5.289 -0.539 1.00 91.62 98 PHE A O 1
ATOM 751 N N . VAL A 1 99 ? -2.080 -5.640 1.670 1.00 91.06 99 VAL A N 1
ATOM 752 C CA . VAL A 1 99 ? -0.847 -4.895 1.980 1.00 91.06 99 VAL A CA 1
ATOM 753 C C . VAL A 1 99 ? 0.369 -5.577 1.357 1.00 91.06 99 VAL A C 1
ATOM 755 O O . VAL A 1 99 ? 1.170 -4.917 0.693 1.00 91.06 99 VAL A O 1
ATOM 758 N N . LEU A 1 100 ? 0.495 -6.897 1.520 1.00 92.38 100 LEU A N 1
ATOM 759 C CA . LEU A 1 100 ? 1.573 -7.669 0.896 1.00 92.38 100 LEU A CA 1
ATOM 760 C C . LEU A 1 100 ? 1.485 -7.625 -0.632 1.00 92.38 100 LEU A C 1
ATOM 762 O O . LEU A 1 100 ? 2.503 -7.502 -1.308 1.00 92.38 100 LEU A O 1
ATOM 766 N N . GLU A 1 101 ? 0.274 -7.681 -1.176 1.00 93.50 101 GLU A N 1
ATOM 767 C CA . GLU A 1 101 ? 0.025 -7.592 -2.610 1.00 93.50 101 GLU A CA 1
ATOM 768 C C . GLU A 1 101 ? 0.434 -6.233 -3.195 1.00 93.50 101 GLU A C 1
ATOM 770 O O . GLU A 1 101 ? 1.037 -6.168 -4.269 1.00 93.50 101 GLU A O 1
ATOM 775 N N . LEU A 1 102 ? 0.123 -5.144 -2.491 1.00 92.12 102 LEU A N 1
ATOM 776 C CA . LEU A 1 102 ? 0.563 -3.795 -2.832 1.00 92.12 102 LEU A CA 1
ATOM 777 C C . LEU A 1 102 ? 2.088 -3.687 -2.775 1.00 92.12 102 LEU A C 1
ATOM 779 O O . LEU A 1 102 ? 2.698 -3.201 -3.726 1.00 92.12 102 LEU A O 1
ATOM 783 N N . GLN A 1 103 ? 2.702 -4.168 -1.693 1.00 92.12 103 GLN A N 1
ATOM 784 C CA . GLN A 1 103 ? 4.149 -4.094 -1.508 1.00 92.12 103 GLN A CA 1
ATOM 785 C C . GLN A 1 103 ? 4.907 -4.906 -2.567 1.00 92.12 103 GLN A C 1
ATOM 787 O O . GLN A 1 103 ? 5.925 -4.444 -3.078 1.00 92.12 103 GLN A O 1
ATOM 792 N N . ALA A 1 104 ? 4.397 -6.085 -2.933 1.00 93.19 104 ALA A N 1
ATOM 793 C CA . ALA A 1 104 ? 4.968 -6.906 -3.996 1.00 93.19 104 ALA A CA 1
ATOM 794 C C . ALA A 1 104 ? 4.857 -6.217 -5.364 1.00 93.19 104 ALA A C 1
ATOM 796 O O . ALA A 1 104 ? 5.859 -6.075 -6.058 1.00 93.19 104 ALA A O 1
ATOM 797 N N . ALA A 1 105 ? 3.668 -5.717 -5.724 1.00 92.00 105 ALA A N 1
ATOM 798 C CA . ALA A 1 105 ? 3.460 -5.036 -7.003 1.00 92.00 105 ALA A CA 1
ATOM 799 C C . ALA A 1 105 ? 4.303 -3.755 -7.130 1.00 92.00 105 ALA A C 1
ATOM 801 O O . ALA A 1 105 ? 4.831 -3.462 -8.203 1.00 92.00 105 ALA A O 1
ATOM 802 N N . TRP A 1 106 ? 4.456 -3.012 -6.031 1.00 92.06 106 TRP A N 1
ATOM 803 C CA . TRP A 1 106 ? 5.349 -1.859 -5.968 1.00 92.06 106 TRP A CA 1
ATOM 804 C C . TRP A 1 106 ? 6.817 -2.266 -6.143 1.00 92.06 106 TRP A C 1
ATOM 806 O O . TRP A 1 106 ? 7.522 -1.653 -6.939 1.00 92.06 106 TRP A O 1
ATOM 816 N N . GLY A 1 107 ? 7.266 -3.319 -5.452 1.00 91.50 107 GLY A N 1
ATOM 817 C CA . GLY A 1 107 ? 8.630 -3.837 -5.577 1.00 91.50 107 GLY A CA 1
ATOM 818 C C . GLY A 1 107 ? 8.960 -4.303 -6.997 1.00 91.50 107 GLY A C 1
ATOM 819 O O . GLY A 1 107 ? 10.029 -3.981 -7.512 1.00 91.50 107 GLY A O 1
ATOM 820 N N . ASP A 1 108 ? 8.024 -4.981 -7.664 1.00 90.69 108 ASP A N 1
ATOM 821 C CA . ASP A 1 108 ? 8.168 -5.381 -9.069 1.00 90.69 108 ASP A CA 1
ATOM 822 C C . ASP A 1 108 ? 8.276 -4.158 -9.999 1.00 90.69 108 ASP A C 1
ATOM 824 O O . ASP A 1 108 ? 9.074 -4.147 -10.939 1.00 90.69 108 ASP A O 1
ATOM 828 N N . TRP A 1 109 ? 7.499 -3.104 -9.734 1.00 90.94 109 TRP A N 1
ATOM 829 C CA . TRP A 1 109 ? 7.545 -1.849 -10.488 1.00 90.94 109 TRP A CA 1
ATOM 830 C C . TRP A 1 109 ? 8.841 -1.055 -10.257 1.00 90.94 109 TRP A C 1
ATOM 832 O O . TRP A 1 109 ? 9.431 -0.546 -11.219 1.00 90.94 109 TRP A O 1
ATOM 842 N N . ASP A 1 110 ? 9.327 -1.000 -9.016 1.00 90.12 110 ASP A N 1
ATOM 843 C CA . ASP A 1 110 ? 10.614 -0.396 -8.658 1.00 90.12 110 ASP A CA 1
ATOM 844 C C . ASP A 1 110 ? 11.769 -1.148 -9.339 1.00 90.12 110 ASP A C 1
ATOM 846 O O . ASP A 1 110 ? 12.579 -0.534 -10.040 1.00 90.12 110 ASP A O 1
ATOM 850 N N . ALA A 1 111 ? 11.765 -2.486 -9.272 1.00 88.69 111 ALA A N 1
ATOM 851 C CA . ALA A 1 111 ? 12.737 -3.353 -9.943 1.00 88.69 111 ALA A CA 1
ATOM 852 C C . ALA A 1 111 ? 12.689 -3.242 -11.478 1.00 88.69 111 ALA A C 1
ATOM 854 O O . ALA A 1 111 ? 13.716 -3.369 -12.148 1.00 88.69 111 ALA A O 1
ATOM 855 N N . ALA A 1 112 ? 11.519 -2.949 -12.053 1.00 85.12 112 ALA A N 1
ATOM 856 C CA . ALA A 1 112 ? 11.364 -2.669 -13.480 1.00 85.12 112 ALA A CA 1
ATOM 857 C C . ALA A 1 112 ? 11.921 -1.294 -13.907 1.00 85.12 112 ALA A C 1
ATOM 859 O O . ALA A 1 112 ? 11.881 -0.971 -15.103 1.00 85.12 112 ALA A O 1
ATOM 860 N N . GLY A 1 113 ? 12.446 -0.505 -12.961 1.00 85.56 113 GLY A N 1
ATOM 861 C CA . GLY A 1 113 ? 13.084 0.791 -13.186 1.00 85.56 113 GLY A CA 1
ATOM 862 C C . GLY A 1 113 ? 12.139 1.980 -13.037 1.00 85.56 113 GLY A C 1
ATOM 863 O O . GLY A 1 113 ? 12.348 2.989 -13.708 1.00 85.56 113 GLY A O 1
ATOM 864 N N . ARG A 1 114 ? 11.087 1.854 -12.213 1.00 81.38 114 ARG A N 1
ATOM 865 C CA . ARG A 1 114 ? 10.121 2.931 -11.915 1.00 81.38 114 ARG A CA 1
ATOM 866 C C . ARG A 1 114 ? 9.502 3.563 -13.160 1.00 81.38 114 ARG A C 1
ATOM 868 O O . ARG A 1 114 ? 9.400 4.782 -13.331 1.00 81.38 114 ARG A O 1
ATOM 875 N N . ARG A 1 115 ? 9.120 2.699 -14.096 1.00 71.06 115 ARG A N 1
ATOM 876 C CA . ARG A 1 115 ? 8.587 3.105 -15.398 1.00 71.06 115 ARG A CA 1
ATOM 877 C C . ARG A 1 115 ? 7.373 4.021 -15.193 1.00 71.06 115 ARG A C 1
ATOM 879 O O . ARG A 1 115 ? 6.519 3.739 -14.360 1.00 71.06 115 ARG A O 1
ATOM 886 N N . GLY A 1 116 ? 7.318 5.139 -15.916 1.00 69.38 116 GLY A N 1
ATOM 887 C CA . GLY A 1 116 ? 6.249 6.133 -15.768 1.00 69.38 116 GLY A CA 1
ATOM 888 C C . GLY A 1 116 ? 6.499 7.256 -14.749 1.00 69.38 116 GLY A C 1
ATOM 889 O O . GLY A 1 116 ? 5.793 8.258 -14.830 1.00 69.38 116 GLY A O 1
ATOM 890 N N . GLU A 1 117 ? 7.531 7.194 -13.888 1.00 65.06 117 GLU A N 1
ATOM 891 C CA . GLU A 1 117 ? 7.903 8.324 -12.998 1.00 65.06 117 GLU A CA 1
ATOM 892 C C . GLU A 1 117 ? 8.224 9.604 -13.789 1.00 65.06 117 GLU A C 1
ATOM 894 O O . GLU A 1 117 ? 7.763 10.697 -13.457 1.00 65.06 117 GLU A O 1
ATOM 899 N N . ASN A 1 118 ? 8.940 9.466 -14.910 1.00 52.16 118 ASN A N 1
ATOM 900 C CA . ASN A 1 118 ? 9.296 10.591 -15.782 1.00 52.16 118 ASN A CA 1
ATOM 901 C C . ASN A 1 118 ? 8.097 11.177 -16.557 1.00 52.16 118 ASN A C 1
ATOM 903 O O . ASN A 1 118 ? 8.187 12.294 -17.063 1.00 52.16 118 ASN A O 1
ATOM 907 N N . GLY A 1 119 ? 6.968 10.462 -16.639 1.00 49.69 119 GLY A N 1
ATOM 908 C CA . GLY A 1 119 ? 5.732 10.963 -17.253 1.00 49.69 119 GLY A CA 1
ATOM 909 C C . GLY A 1 119 ? 4.952 11.928 -16.352 1.00 49.69 119 GLY A C 1
ATOM 910 O O . GLY A 1 119 ? 4.158 12.720 -16.853 1.00 49.69 119 GLY A O 1
ATOM 911 N N . ALA A 1 120 ? 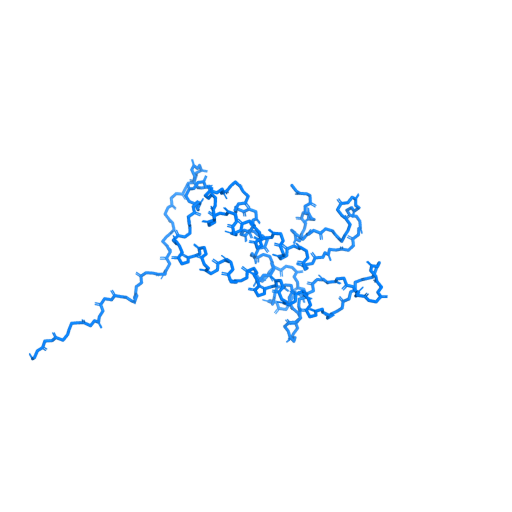5.216 11.903 -15.041 1.00 49.84 120 ALA A N 1
ATOM 912 C CA . ALA A 1 120 ? 4.617 12.797 -14.048 1.00 49.84 120 ALA A CA 1
ATOM 913 C C . ALA A 1 120 ? 5.495 14.024 -13.721 1.00 49.84 120 ALA A C 1
ATOM 915 O O . ALA A 1 120 ? 5.003 15.003 -13.166 1.00 49.84 120 ALA A O 1
ATOM 916 N N . LEU A 1 121 ? 6.777 14.004 -14.110 1.00 43.91 121 LEU A N 1
ATOM 917 C CA . LEU A 1 121 ? 7.746 15.094 -13.904 1.00 43.91 121 LEU A CA 1
ATOM 918 C C . LEU A 1 121 ? 8.002 15.944 -15.163 1.00 43.91 121 LEU A C 1
ATOM 920 O O . LEU A 1 121 ? 8.872 16.815 -15.164 1.00 43.91 121 LEU A O 1
ATOM 924 N N . GLY A 1 122 ? 7.206 15.764 -16.224 1.00 40.22 122 GLY A N 1
ATOM 925 C CA . GLY A 1 122 ? 7.271 16.541 -17.475 1.00 40.22 122 GLY A CA 1
ATOM 926 C C . GLY A 1 122 ? 6.892 18.025 -17.352 1.00 40.22 122 GLY A C 1
ATOM 927 O O . GLY A 1 122 ? 6.750 18.722 -18.353 1.00 40.22 122 GLY A O 1
ATOM 928 N N . GLY A 1 123 ? 6.734 18.530 -16.132 1.00 42.88 123 GLY A N 1
ATOM 929 C CA . GLY A 1 123 ? 6.444 19.923 -15.863 1.00 42.88 123 GLY A CA 1
ATOM 930 C C . GLY A 1 123 ? 6.816 20.283 -14.439 1.00 42.88 123 GLY A C 1
ATOM 931 O O . GLY A 1 123 ? 5.927 20.410 -13.607 1.00 42.88 123 GLY A O 1
ATOM 932 N N . ARG A 1 124 ? 8.114 20.546 -14.231 1.00 49.66 124 ARG A N 1
ATOM 933 C CA . ARG A 1 124 ? 8.726 21.428 -13.212 1.00 49.66 124 ARG A CA 1
ATOM 934 C C . ARG A 1 124 ? 9.718 20.713 -12.275 1.00 49.66 124 ARG A C 1
ATOM 936 O O . ARG A 1 124 ? 9.340 19.989 -11.370 1.00 49.66 124 ARG A O 1
ATOM 943 N N . PHE A 1 125 ? 10.984 21.091 -12.487 1.00 39.81 125 PHE A N 1
ATOM 944 C CA . PHE A 1 125 ? 12.153 21.017 -11.598 1.00 39.81 125 PHE A CA 1
ATOM 945 C C . PHE A 1 125 ? 12.861 19.661 -11.415 1.00 39.81 125 PHE A C 1
ATOM 947 O O . PHE A 1 125 ? 12.567 18.892 -10.515 1.00 39.81 125 PHE A O 1
ATOM 954 N N . GLY A 1 126 ? 13.881 19.454 -12.260 1.00 38.59 126 GLY A N 1
ATOM 955 C CA . GLY A 1 126 ? 15.282 19.254 -11.859 1.00 38.59 126 GLY A CA 1
ATOM 956 C C . GLY A 1 126 ? 15.616 18.174 -10.825 1.00 38.59 126 GLY A C 1
ATOM 957 O O . GLY A 1 126 ? 15.450 18.390 -9.634 1.00 38.59 126 GLY A O 1
ATOM 958 N N . THR A 1 127 ? 16.242 17.099 -11.312 1.00 46.56 127 THR A N 1
ATOM 959 C CA . THR A 1 127 ? 17.266 16.282 -10.635 1.00 46.56 127 THR A CA 1
ATOM 960 C C . THR A 1 127 ? 17.054 16.014 -9.140 1.00 46.56 127 THR A C 1
ATOM 962 O O . THR A 1 127 ? 17.583 16.730 -8.292 1.00 46.56 127 THR A O 1
ATOM 965 N N . ILE A 1 128 ? 16.429 14.879 -8.820 1.00 40.78 128 ILE A N 1
ATOM 966 C CA . ILE A 1 128 ? 16.714 14.158 -7.575 1.00 40.78 128 ILE A CA 1
ATOM 967 C C . ILE A 1 128 ? 17.171 12.753 -7.962 1.00 40.78 128 ILE A C 1
ATOM 969 O O . ILE A 1 128 ? 16.445 11.971 -8.565 1.00 40.78 128 ILE A O 1
ATOM 973 N N . ILE A 1 129 ? 18.437 12.492 -7.670 1.00 44.59 129 ILE A N 1
ATOM 974 C CA . ILE A 1 129 ? 19.123 11.211 -7.798 1.00 44.59 129 ILE A CA 1
ATOM 975 C C . ILE A 1 129 ? 18.428 10.134 -6.946 1.00 44.59 129 ILE A C 1
ATOM 977 O O . ILE A 1 129 ? 18.274 10.296 -5.738 1.00 44.59 129 ILE A O 1
ATOM 981 N N . SER A 1 130 ? 18.041 9.015 -7.563 1.00 40.75 130 SER A N 1
ATOM 982 C CA . SER A 1 130 ? 17.671 7.791 -6.840 1.00 40.75 130 SER A CA 1
ATOM 983 C C . SER A 1 130 ? 18.908 7.200 -6.146 1.00 40.75 130 SER A C 1
ATOM 985 O O . SER A 1 130 ? 19.935 7.043 -6.808 1.00 40.75 130 SER A O 1
ATOM 987 N N . PRO A 1 131 ? 18.845 6.803 -4.860 1.00 44.34 131 PRO A N 1
ATOM 988 C CA . PRO A 1 131 ? 19.976 6.165 -4.185 1.00 44.34 131 PRO A CA 1
ATOM 989 C C . PRO A 1 131 ? 20.175 4.678 -4.546 1.00 44.34 131 PRO A C 1
ATOM 991 O O . PRO A 1 131 ? 21.113 4.054 -4.061 1.00 44.34 131 PRO A O 1
ATOM 994 N N . SER A 1 132 ? 19.342 4.085 -5.403 1.00 47.81 132 SER A N 1
ATOM 995 C CA . SER A 1 132 ? 19.285 2.623 -5.579 1.00 47.81 132 SER A CA 1
ATOM 996 C C . SER A 1 132 ? 20.300 2.010 -6.562 1.00 47.81 132 SER A C 1
ATOM 998 O O . SER A 1 132 ? 20.102 0.890 -7.019 1.00 47.81 132 SER A O 1
ATOM 1000 N N . LEU A 1 133 ? 21.397 2.692 -6.905 1.00 43.28 133 LEU A N 1
ATOM 1001 C CA . LEU A 1 133 ? 22.371 2.201 -7.896 1.00 43.28 133 LEU A CA 1
ATOM 1002 C C . LEU A 1 133 ? 23.820 2.461 -7.454 1.00 43.28 133 LEU A C 1
ATOM 1004 O O . LEU A 1 133 ? 24.560 3.193 -8.104 1.00 43.28 133 LEU A O 1
ATOM 1008 N N . LEU A 1 134 ? 24.251 1.866 -6.333 1.00 39.94 134 LEU A N 1
ATOM 1009 C CA . LEU A 1 134 ? 25.677 1.879 -5.971 1.00 39.94 134 LEU A CA 1
ATOM 1010 C C . LEU A 1 134 ? 26.201 0.642 -5.219 1.00 39.94 134 LEU A C 1
ATOM 1012 O O . LEU A 1 134 ? 27.129 0.765 -4.430 1.00 39.94 134 LEU A O 1
ATOM 1016 N N . ILE A 1 135 ? 25.672 -0.562 -5.468 1.00 47.69 135 ILE A N 1
ATOM 1017 C CA . ILE A 1 135 ? 26.351 -1.815 -5.063 1.00 47.69 135 ILE A CA 1
ATOM 1018 C C . ILE A 1 135 ? 26.257 -2.841 -6.201 1.00 47.69 135 ILE A C 1
ATOM 1020 O O . ILE A 1 135 ? 25.594 -3.863 -6.097 1.00 47.69 135 ILE A O 1
ATOM 1024 N N . MET A 1 136 ? 26.909 -2.560 -7.330 1.00 41.66 136 MET A N 1
ATOM 1025 C CA . MET A 1 136 ? 27.098 -3.556 -8.397 1.00 41.66 136 MET A CA 1
ATOM 1026 C C . MET A 1 136 ? 28.393 -3.275 -9.176 1.00 41.66 136 MET A C 1
ATOM 1028 O O . MET A 1 136 ? 28.376 -3.090 -10.388 1.00 41.66 136 MET A O 1
ATOM 1032 N N . GLY A 1 137 ? 29.527 -3.158 -8.474 1.00 46.97 137 GLY A N 1
ATOM 1033 C CA . GLY A 1 137 ? 30.792 -2.788 -9.124 1.00 46.97 137 GLY A CA 1
ATOM 1034 C C . GLY A 1 137 ? 32.095 -3.152 -8.412 1.00 46.97 137 GLY A C 1
ATOM 1035 O O . GLY A 1 137 ? 33.138 -2.664 -8.827 1.00 46.97 137 GLY A O 1
ATOM 1036 N N . MET A 1 138 ? 32.090 -3.991 -7.371 1.00 47.72 138 MET A N 1
ATOM 1037 C CA . MET A 1 138 ? 33.326 -4.384 -6.673 1.00 47.72 138 MET A CA 1
ATOM 1038 C C . MET A 1 138 ? 33.440 -5.897 -6.515 1.00 47.72 138 MET A C 1
ATOM 1040 O O . MET A 1 138 ? 33.384 -6.428 -5.416 1.00 47.72 138 MET A O 1
ATOM 1044 N N . TRP A 1 139 ? 33.629 -6.575 -7.646 1.00 39.78 139 TRP A N 1
ATOM 1045 C CA . TRP A 1 139 ? 34.342 -7.852 -7.714 1.00 39.78 139 TRP A CA 1
ATOM 1046 C C . TRP A 1 139 ? 35.081 -7.927 -9.052 1.00 39.78 139 TRP A C 1
ATOM 1048 O O . TRP A 1 139 ? 34.595 -8.494 -10.028 1.00 39.78 139 TRP A O 1
ATOM 1058 N N . LYS A 1 140 ? 36.278 -7.342 -9.100 1.00 50.25 140 LYS A N 1
ATOM 1059 C CA . LYS A 1 140 ? 37.341 -7.847 -9.966 1.00 50.25 140 LYS A CA 1
ATOM 1060 C C . LYS A 1 140 ? 38.456 -8.364 -9.070 1.00 50.25 140 LYS A C 1
ATOM 1062 O O . LYS A 1 140 ? 39.112 -7.595 -8.378 1.00 50.25 140 LYS A O 1
ATOM 1067 N N . PHE A 1 141 ? 38.581 -9.686 -9.066 1.00 47.53 141 PHE A N 1
ATOM 1068 C CA . PHE A 1 141 ? 39.796 -10.392 -8.698 1.00 47.53 141 PHE A CA 1
ATOM 1069 C C . PHE A 1 141 ? 40.908 -9.982 -9.662 1.00 47.53 141 PHE A C 1
ATOM 1071 O O . PHE A 1 141 ? 40.692 -10.019 -10.872 1.00 47.53 141 PHE A O 1
ATOM 1078 N N . GLU A 1 142 ? 42.089 -9.686 -9.140 1.00 48.75 142 GLU A N 1
ATOM 1079 C CA . GLU A 1 142 ? 43.344 -9.919 -9.849 1.00 48.75 142 GLU A CA 1
ATOM 1080 C C . GLU A 1 142 ? 44.449 -10.198 -8.818 1.00 48.75 142 GLU A C 1
ATOM 1082 O O . GLU A 1 142 ? 44.414 -9.662 -7.709 1.00 48.75 142 GLU A O 1
ATOM 1087 N N . ASN A 1 143 ? 45.308 -11.152 -9.195 1.00 45.50 143 ASN A N 1
ATOM 1088 C CA . ASN A 1 143 ? 46.357 -11.836 -8.426 1.00 45.50 143 ASN A CA 1
ATOM 1089 C C . ASN A 1 143 ? 47.377 -10.919 -7.751 1.00 45.50 143 ASN A C 1
ATOM 1091 O O . ASN A 1 143 ? 47.790 -9.931 -8.397 1.00 45.50 143 ASN A O 1
#

Secondary structure (DS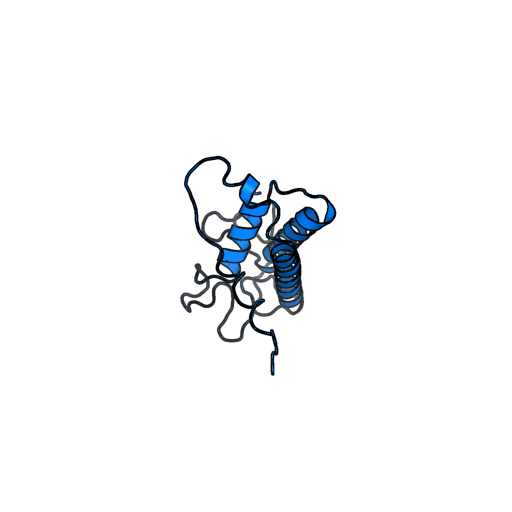SP, 8-state):
----TTT-PEEEETTEEEEEEEHHHHHHHHHHHHHHHHHH---TTHHHHHHHHHHHHSSSSSTTSSSTTB-TTS-BSSEEETTEEEEEES--HHHHHHHHHHHHHHHHHHHTT-TTHHHH-SSS------S---SS-------

Organ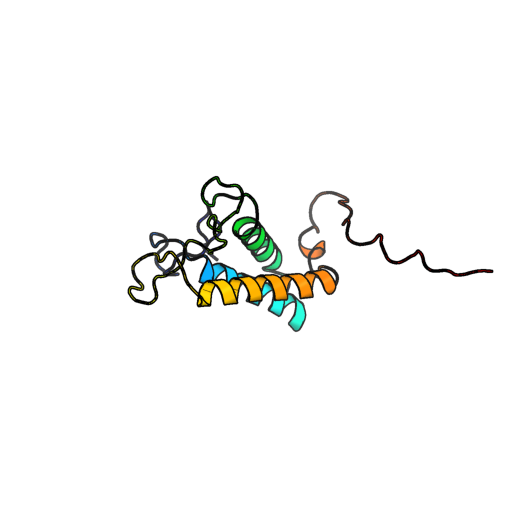ism: NCBI:txid182062

Sequence (143 aa):
MLANQSTLLFPNYASDPTSFPDAASTALMASTVYRLALLRDVWHWLPEAEKVRGELFGSGQGDGNGNGHFDSNGWLQPVVNPNAYTQQGSQSPEAQAFVLELQAAWGDWDAAGRRGENGALGGRFGTIISPSLLIMGMWKFEN

Foldseek 3Di:
DDAPPQQLFAALDNVDPPHDGALLVLLQVLLVQLVCCVPPVDQPCVVSSVVSVCQQQALHDCPNPRRHQADPVGAGPQHADPVHRSDTDGHDPSSVVSNVSSVVSVVVCVVVVVRNPVVVVPDDDDDDDDPPPDPDDPDDDDD

pLDDT: mean 73.96, std 17.26, range [38.59, 93.5]

Radius of gyration: 17.99 Å; chains: 1; bounding box: 68×33×37 Å